Protein AF-A0A520AC32-F1 (afdb_monomer_lite)

Sequence (102 aa):
MANRLFSLVPLAGLLTVSMAAVPARAADSTWACEVLLCASNPGGWMQFAECVPP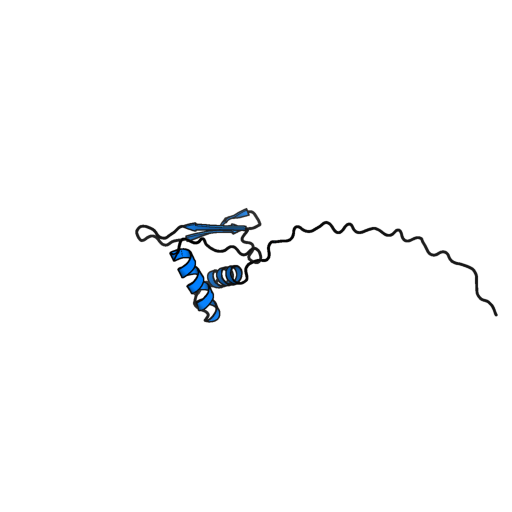IRKLITHLGLGGGFPTCSAGGVRKADYTKPKSGRPGYVVMTMQDGSRT

Foldseek 3Di:
DDDDDDDDPDPPPPPPPPPPPDPPDDPADPLLVLQVVLCPDPVHSPPDVSSPVSVVVVVVCVVVVHFRGDGVVVQFPDKDWDPDDDNRHIDIWTQGVVRDID

Radius of gyration: 25.9 Å; chains: 1; bounding box: 79×38×59 Å

Secondary structure (DSSP, 8-state):
------------------------PPPPPHHHHHHHHHHT-TT-TTSSGGGHHHHHHHHHHHHTTPPPPP-GGGTEEEEEEE--BTTBPPEEEEEETTS-B-

pLDDT: mean 85.09, std 15.65, range [42.94, 98.5]

Structure (mmCIF, N/CA/C/O backbone):
data_AF-A0A520AC32-F1
#
_entry.id   AF-A0A520AC32-F1
#
loop_
_atom_site.group_PDB
_atom_site.id
_atom_site.type_symbol
_atom_site.label_atom_id
_atom_site.label_alt_id
_atom_site.label_comp_id
_atom_site.label_asym_id
_atom_site.label_entity_id
_atom_site.label_seq_id
_atom_site.pdbx_PDB_ins_code
_atom_site.Cartn_x
_atom_site.Cartn_y
_atom_site.Cartn_z
_atom_site.occupancy
_atom_site.B_iso_or_equiv
_atom_site.auth_seq_id
_atom_site.auth_comp_id
_atom_site.auth_asym_id
_atom_site.auth_atom_id
_atom_site.pdbx_PDB_model_num
ATOM 1 N N . MET A 1 1 ? 58.656 22.315 -45.237 1.00 42.94 1 MET A N 1
ATOM 2 C CA . MET A 1 1 ? 59.321 21.422 -44.266 1.00 42.94 1 MET A CA 1
ATOM 3 C C . MET A 1 1 ? 59.238 22.069 -42.890 1.00 42.94 1 MET A C 1
ATOM 5 O O . MET A 1 1 ? 59.452 23.266 -42.808 1.00 42.94 1 MET A O 1
ATOM 9 N N . ALA A 1 2 ? 58.882 21.268 -41.878 1.00 51.91 2 ALA A N 1
ATOM 10 C CA . ALA A 1 2 ? 58.886 21.529 -40.430 1.00 51.91 2 ALA A CA 1
ATOM 11 C C . ALA A 1 2 ? 58.021 22.690 -39.879 1.00 51.91 2 ALA A C 1
ATOM 13 O O . ALA A 1 2 ? 58.469 23.820 -39.744 1.00 51.91 2 ALA A O 1
ATOM 14 N N . ASN A 1 3 ? 56.798 22.351 -39.451 1.00 43.91 3 ASN A N 1
ATOM 15 C CA . ASN A 1 3 ? 55.983 23.143 -38.527 1.00 43.91 3 ASN A CA 1
ATOM 16 C C . ASN A 1 3 ? 56.074 22.521 -37.123 1.00 43.91 3 ASN A C 1
ATOM 18 O O . ASN A 1 3 ? 55.488 21.461 -36.899 1.00 43.91 3 ASN A O 1
ATOM 22 N N . ARG A 1 4 ? 56.821 23.140 -36.199 1.00 68.69 4 ARG A N 1
ATOM 23 C CA . ARG A 1 4 ? 56.766 22.872 -34.750 1.00 68.69 4 ARG A CA 1
ATOM 24 C C . ARG A 1 4 ? 57.240 24.103 -33.983 1.00 68.69 4 ARG A C 1
ATOM 26 O O . ARG A 1 4 ? 58.427 24.380 -34.013 1.00 68.69 4 ARG A O 1
ATOM 33 N N . LEU A 1 5 ? 56.335 24.761 -33.265 1.00 60.16 5 LEU A N 1
ATOM 34 C CA . LEU A 1 5 ? 56.591 25.553 -32.050 1.00 60.16 5 LEU A CA 1
ATOM 35 C C . LEU A 1 5 ? 55.248 25.595 -31.296 1.00 60.16 5 LEU A C 1
ATOM 37 O O . LEU A 1 5 ? 54.335 26.319 -31.666 1.00 60.16 5 LEU A O 1
ATOM 41 N N . PHE A 1 6 ? 54.958 24.523 -30.561 1.00 58.53 6 PHE A N 1
ATOM 42 C CA . PHE A 1 6 ? 55.036 24.471 -29.096 1.00 58.53 6 PHE A CA 1
ATOM 43 C C . PHE A 1 6 ? 53.899 25.227 -28.391 1.00 58.53 6 PHE A C 1
ATOM 45 O O . PHE A 1 6 ? 53.993 26.397 -28.048 1.00 58.53 6 PHE A O 1
ATOM 52 N N . SER A 1 7 ? 52.821 24.467 -28.191 1.00 59.47 7 SER A N 1
ATOM 53 C CA . SER A 1 7 ? 52.136 24.248 -26.915 1.00 59.47 7 SER A CA 1
ATOM 54 C C . SER A 1 7 ? 52.039 25.414 -25.929 1.00 59.47 7 SER A C 1
ATOM 56 O O . SER A 1 7 ? 52.930 25.628 -25.115 1.00 59.47 7 SER A O 1
ATOM 58 N N . LEU A 1 8 ? 50.843 25.994 -25.859 1.00 54.97 8 LEU A N 1
ATOM 59 C CA . LEU A 1 8 ? 50.254 26.439 -24.597 1.00 54.97 8 LEU A CA 1
ATOM 60 C C . LEU A 1 8 ? 48.891 25.758 -24.466 1.00 54.97 8 LEU A C 1
ATOM 62 O O . LEU A 1 8 ? 47.858 26.313 -24.825 1.00 54.97 8 LEU A O 1
ATOM 66 N N . VAL A 1 9 ? 48.900 24.501 -24.018 1.00 61.25 9 VAL A N 1
ATOM 67 C CA . VAL A 1 9 ? 47.673 23.848 -23.551 1.00 61.25 9 VAL A CA 1
ATOM 68 C C . VAL A 1 9 ? 47.361 24.481 -22.195 1.00 61.25 9 VAL A C 1
ATOM 70 O O . VAL A 1 9 ? 48.199 24.372 -21.296 1.00 61.25 9 VAL A O 1
ATOM 73 N N . PRO A 1 10 ? 46.225 25.178 -22.020 1.00 57.31 10 PRO A N 1
ATOM 74 C CA . PRO A 1 10 ? 45.863 25.685 -20.710 1.00 57.31 10 PRO A CA 1
ATOM 75 C C . PRO A 1 10 ? 45.656 24.478 -19.794 1.00 57.31 10 PRO A C 1
ATOM 77 O O . PRO A 1 10 ? 44.951 23.534 -20.154 1.00 57.31 10 PRO A O 1
ATOM 80 N N . LEU A 1 11 ? 46.298 24.495 -18.624 1.00 59.59 11 LEU A N 1
ATOM 81 C CA . LEU A 1 11 ? 46.048 23.532 -17.558 1.00 59.59 11 LEU A CA 1
ATOM 82 C C . LEU A 1 11 ? 44.605 23.758 -17.079 1.00 59.59 11 LEU A C 1
ATOM 84 O O . LEU A 1 11 ? 44.345 24.540 -16.167 1.00 59.59 11 LEU A O 1
ATOM 88 N N . ALA A 1 12 ? 43.642 23.142 -17.761 1.00 62.28 12 ALA A N 1
ATOM 89 C CA . ALA A 1 12 ? 42.266 23.098 -17.308 1.00 62.28 12 ALA A CA 1
ATOM 90 C C . ALA A 1 12 ? 42.264 22.253 -16.031 1.00 62.28 12 ALA A C 1
ATOM 92 O O . ALA A 1 12 ? 42.409 21.031 -16.082 1.00 62.28 12 ALA A O 1
ATOM 93 N N . GLY A 1 13 ? 42.201 22.927 -14.881 1.00 62.22 13 GLY A N 1
ATOM 94 C CA . GLY A 1 13 ? 42.111 22.279 -13.582 1.00 62.22 13 GLY A CA 1
ATOM 95 C C . GLY A 1 13 ? 40.959 21.283 -13.595 1.00 62.22 13 GLY A C 1
ATOM 96 O O . GLY A 1 13 ? 39.820 21.654 -13.881 1.00 62.22 13 GLY A O 1
ATOM 97 N N . LEU A 1 14 ? 41.260 20.013 -13.320 1.00 65.00 14 LEU A N 1
ATOM 98 C CA . LEU A 1 14 ? 40.230 19.010 -13.100 1.00 65.00 14 LEU A CA 1
ATOM 99 C C . LEU A 1 14 ? 39.461 19.408 -11.839 1.00 65.00 14 LEU A C 1
ATOM 101 O O . LEU A 1 14 ? 39.901 19.154 -10.720 1.00 65.00 14 LEU A O 1
ATOM 105 N N . LEU A 1 15 ? 38.306 20.042 -12.028 1.00 65.25 15 LEU A N 1
ATOM 106 C CA . LEU A 1 15 ? 37.283 20.132 -11.000 1.00 65.25 15 LEU A CA 1
ATOM 107 C C . LEU A 1 15 ? 36.796 18.704 -10.750 1.00 65.25 15 LEU A C 1
ATOM 109 O O . LEU A 1 15 ? 36.004 18.156 -11.516 1.00 65.25 15 LEU A O 1
ATOM 113 N N . THR A 1 16 ? 37.312 18.074 -9.699 1.00 64.00 16 THR A N 1
ATOM 114 C CA . THR A 1 16 ? 36.779 16.811 -9.197 1.00 64.00 16 THR A CA 1
ATOM 115 C C . THR A 1 16 ? 35.360 17.078 -8.707 1.00 64.00 16 THR A C 1
ATOM 117 O O . THR A 1 16 ? 35.163 17.636 -7.628 1.00 64.00 16 THR A O 1
ATOM 120 N N . VAL A 1 17 ? 34.360 16.722 -9.513 1.00 67.25 17 VAL A N 1
ATOM 121 C CA . VAL A 1 17 ? 32.971 16.657 -9.059 1.00 67.25 17 VAL A CA 1
ATOM 122 C C . VAL A 1 17 ? 32.914 15.582 -7.983 1.00 67.25 17 VAL A C 1
ATOM 124 O O . VAL A 1 17 ? 32.984 14.388 -8.270 1.00 67.25 17 VAL A O 1
ATOM 127 N N . SER A 1 18 ? 32.825 16.007 -6.727 1.00 67.12 18 SER A N 1
ATOM 128 C CA . SER A 1 18 ? 32.471 15.127 -5.624 1.00 67.12 18 SER A CA 1
ATOM 129 C C . SER A 1 18 ? 31.082 14.562 -5.916 1.00 67.12 18 SER A C 1
ATOM 131 O O . SER A 1 18 ? 30.087 15.279 -5.814 1.00 67.12 18 SER A O 1
ATOM 133 N N . MET A 1 19 ? 31.003 13.286 -6.304 1.00 63.69 19 MET A N 1
ATOM 134 C CA . MET A 1 19 ? 29.748 12.533 -6.310 1.00 63.69 19 MET A CA 1
ATOM 135 C C . MET A 1 19 ? 29.288 12.416 -4.858 1.00 63.69 19 MET A C 1
ATOM 137 O O . MET A 1 19 ? 29.648 11.482 -4.145 1.00 63.69 19 MET A O 1
ATOM 141 N N . ALA A 1 20 ? 28.531 13.411 -4.395 1.00 64.19 20 ALA A N 1
ATOM 142 C CA . ALA A 1 20 ? 27.772 13.289 -3.167 1.00 64.19 20 ALA A CA 1
ATOM 143 C C . ALA A 1 20 ? 26.889 12.049 -3.322 1.00 64.19 20 ALA A C 1
ATOM 145 O O . ALA A 1 20 ? 26.078 11.971 -4.248 1.00 64.19 20 ALA A O 1
ATOM 146 N N . ALA A 1 21 ? 27.098 11.054 -2.461 1.00 59.31 21 ALA A N 1
ATOM 147 C CA . ALA A 1 21 ? 26.270 9.865 -2.429 1.00 59.31 21 ALA A CA 1
ATOM 148 C C . ALA A 1 21 ? 24.831 10.307 -2.147 1.00 59.31 21 ALA A C 1
ATOM 150 O O . ALA A 1 21 ? 24.491 10.690 -1.027 1.00 59.31 21 ALA A O 1
ATOM 151 N N . VAL A 1 22 ? 23.994 10.305 -3.185 1.00 60.31 22 VAL A N 1
ATOM 152 C CA . VAL A 1 22 ? 22.555 10.475 -3.017 1.00 60.31 22 VAL A CA 1
ATOM 153 C C . VAL A 1 22 ? 22.111 9.302 -2.144 1.00 60.31 22 VAL A C 1
ATOM 155 O O . VAL A 1 22 ? 22.446 8.164 -2.486 1.00 60.31 22 VAL A O 1
ATOM 158 N N . PRO A 1 23 ? 21.425 9.526 -1.009 1.00 57.62 23 PRO A N 1
ATOM 159 C CA . PRO A 1 23 ? 20.963 8.422 -0.183 1.00 57.62 23 PRO A CA 1
ATOM 160 C C . PRO A 1 23 ? 20.140 7.485 -1.064 1.00 57.62 23 PRO A C 1
ATOM 162 O O . PRO A 1 23 ? 19.166 7.916 -1.688 1.00 57.62 23 PRO A O 1
ATOM 165 N N . ALA A 1 24 ? 20.566 6.223 -1.148 1.00 55.31 24 ALA A N 1
ATOM 166 C CA . ALA A 1 24 ? 19.858 5.211 -1.911 1.00 55.31 24 ALA A CA 1
ATOM 167 C C . ALA A 1 24 ? 18.436 5.120 -1.351 1.00 55.31 24 ALA A C 1
ATOM 169 O O . ALA A 1 24 ? 18.226 4.718 -0.205 1.00 55.31 24 ALA A O 1
ATOM 170 N N . ARG A 1 25 ? 17.452 5.559 -2.142 1.00 60.56 25 ARG A N 1
ATOM 171 C CA . ARG A 1 25 ? 16.044 5.325 -1.824 1.00 60.56 25 ARG A CA 1
ATOM 172 C C . ARG A 1 25 ? 15.871 3.809 -1.811 1.00 60.56 25 ARG A C 1
ATOM 174 O O . ARG A 1 25 ? 16.290 3.149 -2.761 1.00 60.56 25 ARG A O 1
ATOM 181 N N . ALA A 1 26 ? 15.330 3.260 -0.722 1.00 62.97 26 ALA A N 1
ATOM 182 C CA . ALA A 1 26 ? 14.987 1.844 -0.683 1.00 62.97 26 ALA A CA 1
ATOM 183 C C . ALA A 1 26 ? 14.132 1.540 -1.917 1.00 62.97 26 ALA A C 1
ATOM 185 O O . ALA A 1 26 ? 13.213 2.302 -2.217 1.00 62.97 26 ALA A O 1
ATOM 186 N N . ALA A 1 27 ? 14.486 0.492 -2.663 1.00 67.50 27 ALA A N 1
ATOM 187 C CA . ALA A 1 27 ? 13.731 0.121 -3.848 1.00 67.50 27 ALA A CA 1
ATOM 188 C C . ALA A 1 27 ? 12.271 -0.101 -3.439 1.00 67.50 27 ALA A C 1
ATOM 190 O O . ALA A 1 27 ? 11.988 -0.910 -2.551 1.00 67.50 27 ALA A O 1
ATOM 191 N N . ASP A 1 28 ? 11.358 0.650 -4.051 1.00 75.12 28 ASP A N 1
ATOM 192 C CA . ASP A 1 28 ? 9.940 0.479 -3.784 1.00 75.12 28 ASP A CA 1
ATOM 193 C C . ASP A 1 28 ? 9.513 -0.928 -4.194 1.00 75.12 28 ASP A C 1
ATOM 195 O O . ASP A 1 28 ? 9.886 -1.428 -5.259 1.00 75.12 28 ASP A O 1
ATOM 199 N N . SER A 1 29 ? 8.699 -1.578 -3.361 1.00 83.25 29 SER A N 1
ATOM 200 C CA . SER A 1 29 ? 8.094 -2.835 -3.787 1.00 83.25 29 SER A CA 1
ATOM 201 C C . SER A 1 29 ? 7.122 -2.544 -4.932 1.00 83.25 29 SER A C 1
ATOM 203 O O . SER A 1 29 ? 6.233 -1.700 -4.787 1.00 83.25 29 SER A O 1
ATOM 205 N N . THR A 1 30 ? 7.266 -3.257 -6.050 1.00 90.81 30 THR A N 1
ATOM 206 C CA . THR A 1 30 ? 6.391 -3.113 -7.227 1.00 90.81 30 THR A CA 1
ATOM 207 C C . THR A 1 30 ? 4.917 -3.228 -6.839 1.00 90.81 30 THR A C 1
ATOM 209 O O . THR A 1 30 ? 4.112 -2.368 -7.181 1.00 90.81 30 THR A O 1
ATOM 212 N N . TRP A 1 31 ? 4.597 -4.207 -5.989 1.00 95.69 31 TRP A N 1
ATOM 213 C CA . TRP A 1 31 ? 3.251 -4.421 -5.462 1.00 95.69 31 TRP A CA 1
ATOM 214 C C . TRP A 1 31 ? 2.689 -3.227 -4.668 1.00 95.69 31 TRP A C 1
ATOM 216 O O . TRP A 1 31 ? 1.512 -2.906 -4.814 1.00 95.69 31 TRP A O 1
ATOM 226 N N . ALA A 1 32 ? 3.489 -2.547 -3.836 1.00 95.00 32 ALA A N 1
ATOM 227 C CA . ALA A 1 32 ? 3.004 -1.377 -3.092 1.00 95.00 32 ALA A CA 1
ATOM 228 C C . ALA A 1 32 ? 2.604 -0.234 -4.027 1.00 95.00 32 ALA A C 1
ATOM 230 O O . ALA A 1 32 ? 1.598 0.436 -3.796 1.00 95.00 32 ALA A O 1
ATOM 231 N N . CYS A 1 33 ? 3.387 -0.016 -5.083 1.00 95.44 33 CYS A N 1
ATOM 232 C CA . CYS A 1 33 ? 3.104 1.025 -6.061 1.00 95.44 33 CYS A CA 1
ATOM 233 C C . CYS A 1 33 ? 1.901 0.676 -6.940 1.00 95.44 33 CYS A C 1
ATOM 235 O O . CYS A 1 33 ? 1.083 1.552 -7.208 1.00 95.44 33 CYS A O 1
ATOM 237 N N . GLU A 1 34 ? 1.731 -0.595 -7.310 1.00 96.81 34 GLU A N 1
ATOM 238 C CA . GLU A 1 34 ? 0.511 -1.077 -7.971 1.00 96.81 34 GLU A CA 1
ATOM 239 C C . GLU A 1 34 ? -0.727 -0.838 -7.100 1.00 96.81 34 GLU A C 1
ATOM 241 O O . GLU A 1 34 ? -1.719 -0.287 -7.571 1.00 96.81 34 GLU A O 1
ATOM 246 N N . VAL A 1 35 ? -0.661 -1.190 -5.812 1.00 97.25 35 VAL A N 1
ATOM 247 C CA . VAL A 1 35 ? -1.753 -0.949 -4.859 1.00 97.25 35 VAL A CA 1
ATOM 248 C C . VAL A 1 35 ? -2.096 0.536 -4.771 1.00 97.25 35 VAL A C 1
ATOM 250 O O . VAL A 1 35 ? -3.271 0.887 -4.857 1.00 97.25 35 VAL A O 1
ATOM 253 N N . LEU A 1 36 ? -1.095 1.404 -4.611 1.00 95.19 36 LEU A N 1
ATOM 254 C CA . LEU A 1 36 ? -1.307 2.847 -4.494 1.00 95.19 36 LEU A CA 1
ATOM 255 C C . LEU A 1 36 ? -1.925 3.440 -5.769 1.00 95.19 36 LEU A C 1
ATOM 257 O O . LEU A 1 36 ? -2.857 4.244 -5.689 1.00 95.19 36 LEU A O 1
ATOM 261 N N . LEU A 1 37 ? -1.446 3.013 -6.938 1.00 94.56 37 LEU A N 1
ATOM 262 C CA . LEU A 1 37 ? -1.976 3.453 -8.225 1.00 94.56 37 LEU A CA 1
ATOM 263 C C . LEU A 1 37 ? -3.434 3.016 -8.398 1.00 94.56 37 LEU A C 1
ATOM 265 O O . LEU A 1 37 ? -4.297 3.839 -8.695 1.00 94.56 37 LEU A O 1
ATOM 269 N N . CYS A 1 38 ? -3.728 1.742 -8.143 1.00 97.12 38 CYS A N 1
ATOM 270 C CA . CYS A 1 38 ? -5.081 1.203 -8.236 1.00 97.12 38 CYS A CA 1
ATOM 271 C C . CYS A 1 38 ? -6.040 1.857 -7.233 1.00 97.12 38 CYS A C 1
ATOM 273 O O . CYS A 1 38 ? -7.182 2.156 -7.579 1.00 97.12 38 CYS A O 1
ATOM 275 N N . ALA A 1 39 ? -5.578 2.144 -6.012 1.00 94.31 39 ALA A N 1
ATOM 276 C CA . ALA A 1 39 ? -6.370 2.830 -4.993 1.00 94.31 39 ALA A CA 1
ATOM 277 C C . ALA A 1 39 ? -6.736 4.275 -5.373 1.00 94.31 39 ALA A C 1
ATOM 279 O O . ALA A 1 39 ? -7.758 4.797 -4.928 1.00 94.31 39 ALA A O 1
ATOM 280 N N . SER A 1 40 ? -5.927 4.908 -6.223 1.00 92.00 40 SER A N 1
ATOM 281 C CA . SER A 1 40 ? -6.163 6.267 -6.719 1.00 92.00 40 SER A CA 1
ATOM 282 C C . SER A 1 40 ? -7.253 6.340 -7.794 1.00 92.00 40 SER A C 1
ATOM 284 O O . SER A 1 40 ? -7.646 7.436 -8.187 1.00 92.00 40 SER A O 1
ATOM 286 N N . ASN A 1 41 ? -7.756 5.201 -8.285 1.00 94.00 41 ASN A N 1
ATOM 287 C CA . ASN A 1 41 ? -8.802 5.193 -9.299 1.00 94.00 41 ASN A CA 1
ATOM 288 C C . ASN A 1 41 ? -10.175 5.586 -8.704 1.00 94.00 41 ASN A C 1
ATOM 290 O O . ASN A 1 41 ? -10.729 4.819 -7.907 1.00 94.00 41 ASN A O 1
ATOM 294 N N . PRO A 1 42 ? -10.786 6.710 -9.130 1.00 94.19 42 PRO A N 1
ATOM 295 C CA . PRO A 1 42 ? -12.059 7.177 -8.579 1.00 94.19 42 PRO A CA 1
ATOM 296 C C . PRO A 1 42 ? -13.247 6.253 -8.883 1.00 94.19 42 PRO A C 1
ATOM 298 O O . PRO A 1 42 ? -14.215 6.253 -8.128 1.00 94.19 42 PRO A O 1
ATOM 301 N N . GLY A 1 43 ? -13.189 5.438 -9.944 1.00 96.06 43 GLY A N 1
ATOM 302 C CA . GLY A 1 43 ? -14.238 4.452 -10.240 1.00 96.06 43 GLY A CA 1
ATOM 303 C C . GLY A 1 43 ? -14.111 3.141 -9.451 1.00 96.06 43 GLY A C 1
ATOM 304 O O . GLY A 1 43 ? -14.883 2.207 -9.664 1.00 96.06 43 GLY A O 1
ATOM 305 N N . GLY A 1 44 ? -13.161 3.074 -8.513 1.00 95.38 44 GLY A N 1
ATOM 306 C CA . GLY A 1 44 ? -12.984 1.967 -7.583 1.00 95.38 44 GLY A CA 1
ATOM 307 C C . GLY A 1 44 ? -11.681 1.207 -7.801 1.00 95.38 44 GLY A C 1
ATOM 308 O O . GLY A 1 44 ? -11.170 1.068 -8.913 1.00 95.38 44 GLY A O 1
ATOM 309 N N . TRP A 1 45 ? -11.157 0.653 -6.710 1.00 96.19 45 TRP A N 1
ATOM 310 C CA . TRP A 1 45 ? -9.803 0.096 -6.673 1.00 96.19 45 TRP A CA 1
ATOM 311 C C . TRP A 1 45 ? -9.621 -1.144 -7.552 1.00 96.19 45 TRP A C 1
ATOM 313 O O . TRP A 1 45 ? -8.499 -1.508 -7.856 1.00 96.19 45 TRP A O 1
ATOM 323 N N . MET A 1 46 ? -10.710 -1.798 -7.966 1.00 98.06 46 MET A N 1
ATOM 324 C CA . MET A 1 46 ? -10.704 -3.015 -8.789 1.00 98.06 46 MET A CA 1
ATOM 325 C C . MET A 1 46 ? -11.443 -2.842 -10.124 1.00 98.06 46 MET A C 1
ATOM 327 O O . MET A 1 46 ? -11.817 -3.835 -10.739 1.00 98.06 46 MET A O 1
ATOM 331 N N . GLN A 1 47 ? -11.692 -1.606 -10.571 1.00 98.12 47 GLN A N 1
ATOM 332 C CA . GLN A 1 47 ? -12.393 -1.365 -11.840 1.00 98.12 47 GLN A CA 1
ATOM 333 C C . GLN A 1 47 ? -11.634 -1.949 -13.041 1.00 98.12 47 GLN A C 1
ATOM 335 O O . GLN A 1 47 ? -12.251 -2.502 -13.948 1.00 98.12 47 GLN A O 1
ATOM 340 N N . PHE A 1 48 ? -10.305 -1.822 -13.044 1.00 97.75 48 PHE A N 1
ATOM 341 C CA . PHE A 1 48 ? -9.439 -2.378 -14.082 1.00 97.75 48 PHE A CA 1
ATOM 342 C C . PHE A 1 48 ? -8.990 -3.790 -13.708 1.00 97.75 48 PHE A C 1
ATOM 344 O O . PHE A 1 48 ? -8.700 -4.069 -12.539 1.00 97.75 48 PHE A O 1
ATOM 351 N N . ALA A 1 49 ? -8.914 -4.680 -14.699 1.00 98.06 49 ALA A N 1
ATOM 352 C CA . ALA A 1 49 ? -8.583 -6.088 -14.486 1.00 98.06 49 ALA A CA 1
ATOM 353 C C . ALA A 1 49 ? -7.188 -6.260 -13.864 1.00 98.06 49 ALA A C 1
ATOM 355 O O . ALA A 1 49 ? -6.998 -7.098 -12.981 1.00 98.06 49 ALA A O 1
ATOM 356 N N . GLU A 1 50 ? -6.245 -5.402 -14.248 1.00 96.88 50 GLU A N 1
ATOM 357 C CA . GLU A 1 50 ? -4.872 -5.339 -13.742 1.00 96.88 50 GLU A CA 1
ATOM 358 C C . GLU A 1 50 ? -4.829 -4.994 -12.249 1.00 96.88 50 GLU A C 1
ATOM 360 O O . GLU A 1 50 ? -3.917 -5.409 -11.537 1.00 96.88 50 GLU A O 1
ATOM 365 N N . CYS A 1 51 ? -5.848 -4.293 -11.745 1.00 98.31 51 CYS A N 1
ATOM 366 C CA . CYS A 1 51 ? -5.953 -3.923 -10.341 1.00 98.31 51 CYS A CA 1
ATOM 367 C C . CYS A 1 51 ? -6.593 -5.004 -9.461 1.00 98.31 51 CYS A C 1
ATOM 369 O O . CYS A 1 51 ? -6.460 -4.962 -8.235 1.00 98.31 51 CYS A O 1
ATOM 371 N N . VAL A 1 52 ? -7.249 -6.013 -10.041 1.00 98.31 52 VAL A N 1
ATOM 372 C CA . VAL A 1 52 ? -7.902 -7.074 -9.260 1.00 98.31 52 VAL A CA 1
ATOM 373 C C . VAL A 1 52 ? -6.884 -7.908 -8.460 1.00 98.31 52 VAL A C 1
ATOM 375 O O . VAL A 1 52 ? -7.073 -8.047 -7.245 1.00 98.31 52 VAL A O 1
ATOM 378 N N . PRO A 1 53 ? -5.795 -8.450 -9.049 1.00 98.44 53 PRO A N 1
ATOM 379 C CA . PRO A 1 53 ? -4.805 -9.217 -8.290 1.00 98.44 53 PRO A CA 1
ATOM 380 C C . PRO A 1 53 ? -4.106 -8.439 -7.155 1.00 98.44 53 PRO A C 1
ATOM 382 O O . PRO A 1 53 ? -4.116 -8.941 -6.022 1.00 98.44 53 PRO A O 1
ATOM 385 N N . PRO A 1 54 ? -3.530 -7.234 -7.374 1.00 98.0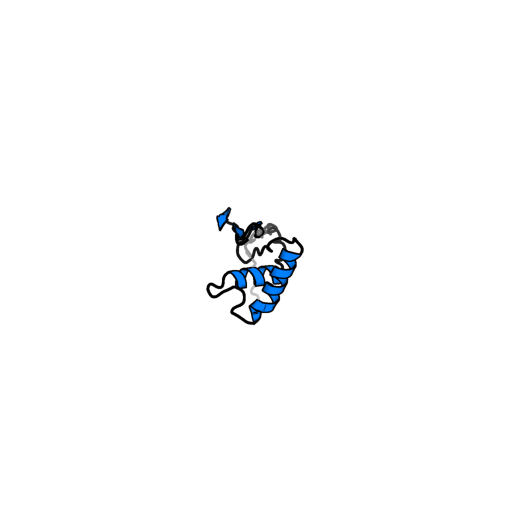0 54 PRO A N 1
ATOM 386 C CA . PRO A 1 54 ? -2.804 -6.525 -6.319 1.00 98.00 54 PRO A CA 1
ATOM 387 C C . PRO A 1 54 ? -3.722 -6.081 -5.175 1.00 98.00 54 PRO A C 1
ATOM 389 O O . PRO A 1 54 ? -3.315 -6.166 -4.011 1.00 98.00 54 PRO A O 1
ATOM 392 N N . ILE A 1 55 ? -4.973 -5.695 -5.462 1.00 98.19 55 ILE A N 1
ATOM 393 C CA . ILE A 1 55 ? -5.938 -5.293 -4.429 1.00 98.19 55 ILE A CA 1
ATOM 394 C C . ILE A 1 55 ? -6.491 -6.495 -3.654 1.00 98.19 55 ILE A C 1
ATOM 396 O O . ILE 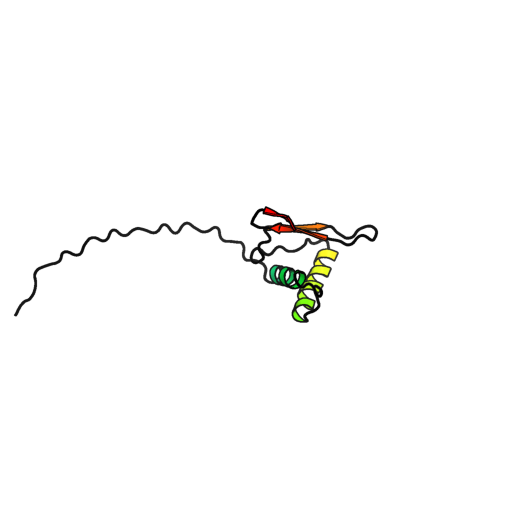A 1 55 ? -6.629 -6.415 -2.434 1.00 98.19 55 ILE A O 1
ATOM 400 N N . ARG A 1 56 ? -6.728 -7.654 -4.283 1.00 98.50 56 ARG A N 1
ATOM 401 C CA . ARG A 1 56 ? -7.077 -8.881 -3.532 1.00 98.50 56 ARG A CA 1
ATOM 402 C C . ARG A 1 56 ? -5.962 -9.306 -2.580 1.00 98.50 56 ARG A C 1
ATOM 404 O O . ARG A 1 56 ? -6.232 -9.694 -1.437 1.00 98.50 56 ARG A O 1
ATOM 411 N N . LYS A 1 57 ? -4.708 -9.186 -3.023 1.00 98.44 57 LYS A N 1
ATOM 412 C CA . LYS A 1 57 ? -3.539 -9.406 -2.166 1.00 98.44 57 LYS A CA 1
ATOM 413 C C . LYS A 1 57 ? -3.501 -8.407 -1.007 1.00 98.44 57 LYS A C 1
ATOM 415 O O . LYS A 1 57 ? -3.264 -8.829 0.122 1.00 98.44 57 LYS A O 1
ATOM 420 N N . LEU A 1 58 ? -3.800 -7.126 -1.249 1.00 97.81 58 LEU A N 1
ATOM 421 C CA . LEU A 1 58 ? -3.943 -6.125 -0.186 1.00 97.81 58 LEU A CA 1
ATOM 422 C C . LEU A 1 58 ? -5.011 -6.526 0.833 1.00 97.81 58 LEU A C 1
ATOM 424 O O . LEU A 1 58 ? -4.717 -6.564 2.021 1.00 97.81 58 LEU A O 1
ATOM 428 N N . ILE A 1 59 ? -6.226 -6.854 0.393 1.00 96.25 59 ILE A N 1
ATOM 429 C CA . ILE A 1 59 ? -7.330 -7.222 1.294 1.00 96.25 59 ILE A CA 1
ATOM 430 C C . ILE A 1 59 ? -6.927 -8.404 2.182 1.00 96.25 59 ILE A C 1
ATOM 432 O O . ILE A 1 59 ? -7.133 -8.366 3.394 1.00 96.25 59 ILE A O 1
ATOM 436 N N . THR A 1 60 ? -6.285 -9.417 1.597 1.00 98.06 60 THR A N 1
ATOM 437 C CA . THR A 1 60 ? -5.760 -10.571 2.341 1.00 98.06 60 THR A CA 1
ATOM 438 C C . THR A 1 60 ? -4.700 -10.141 3.357 1.00 98.06 60 THR A C 1
ATOM 440 O O . THR A 1 60 ? -4.786 -10.503 4.527 1.00 98.06 60 THR A O 1
ATOM 443 N N . HIS A 1 61 ? -3.729 -9.322 2.941 1.00 97.31 61 HIS A N 1
ATOM 444 C CA . HIS A 1 61 ? -2.673 -8.806 3.812 1.00 97.31 61 HIS A CA 1
ATOM 445 C C . HIS A 1 61 ? -3.238 -8.029 5.012 1.00 97.31 61 HIS A C 1
ATOM 447 O O . HIS A 1 61 ? -2.851 -8.291 6.150 1.00 97.31 61 HIS A O 1
ATOM 453 N N . LEU A 1 62 ? -4.202 -7.133 4.779 1.00 96.00 62 LEU A N 1
ATOM 454 C CA . LEU A 1 62 ? -4.880 -6.374 5.834 1.00 96.00 62 LEU A CA 1
ATOM 455 C C . LEU A 1 62 ? -5.708 -7.285 6.755 1.00 96.00 62 LEU A C 1
ATOM 457 O O . LEU A 1 62 ? -5.720 -7.085 7.973 1.00 96.00 62 LEU A O 1
ATOM 461 N N . GLY A 1 63 ? -6.374 -8.299 6.192 1.00 94.25 63 GLY A N 1
ATOM 462 C CA . GLY A 1 63 ? -7.142 -9.302 6.937 1.00 94.25 63 GLY A CA 1
ATOM 463 C C . GLY A 1 63 ? -6.276 -10.138 7.881 1.00 94.25 63 GLY A C 1
ATOM 464 O O . GLY A 1 63 ? -6.691 -10.434 8.998 1.00 94.25 63 GLY A O 1
ATOM 465 N N . LEU A 1 64 ? -5.036 -10.422 7.481 1.00 96.31 64 LEU A N 1
ATOM 466 C CA . LEU A 1 64 ? -4.028 -11.091 8.312 1.00 96.31 64 LEU A CA 1
ATOM 467 C C . LEU A 1 64 ? -3.353 -10.153 9.329 1.00 96.31 64 LEU A C 1
ATOM 469 O O . LEU A 1 64 ? -2.463 -10.568 10.065 1.00 96.31 64 LEU A O 1
ATOM 473 N N . GLY A 1 65 ? -3.778 -8.890 9.400 1.00 94.38 65 GLY A N 1
ATOM 474 C CA . GLY A 1 65 ? -3.262 -7.907 10.348 1.00 94.38 65 GLY A CA 1
ATOM 475 C C . GLY A 1 65 ? -2.085 -7.077 9.845 1.00 94.38 65 GLY A C 1
ATOM 476 O O . GLY A 1 65 ? -1.528 -6.315 10.632 1.00 94.38 65 GLY A O 1
ATOM 477 N N . GLY A 1 66 ? -1.749 -7.179 8.560 1.00 94.88 66 GLY A N 1
ATOM 478 C CA . GLY A 1 66 ? -0.792 -6.305 7.898 1.00 94.88 66 GLY A CA 1
ATOM 479 C C . GLY A 1 66 ? -1.257 -4.846 7.801 1.00 94.88 66 GLY A C 1
ATOM 480 O O . GLY A 1 66 ? -2.424 -4.518 8.035 1.00 94.88 66 GLY A O 1
ATOM 481 N N . GLY A 1 67 ? -0.315 -3.964 7.469 1.00 93.94 67 GLY A N 1
ATOM 482 C CA . GLY A 1 67 ? -0.557 -2.536 7.260 1.00 93.94 67 GLY A CA 1
ATOM 483 C C . GLY A 1 67 ? -0.830 -2.196 5.795 1.00 93.94 67 GLY A C 1
ATOM 484 O O . GLY A 1 67 ? -0.694 -3.035 4.909 1.00 93.94 67 GLY A O 1
ATOM 485 N N . PHE A 1 68 ? -1.198 -0.945 5.519 1.00 95.12 68 PHE A N 1
ATOM 486 C CA . PHE A 1 68 ? -1.262 -0.482 4.134 1.00 95.12 68 PHE A CA 1
ATOM 487 C C . PHE A 1 68 ? 0.165 -0.287 3.588 1.00 95.12 68 PHE A C 1
ATOM 489 O O . PHE A 1 68 ? 0.989 0.322 4.277 1.00 95.12 68 PHE A O 1
ATOM 496 N N . PRO A 1 69 ? 0.490 -0.804 2.391 1.00 94.12 69 PRO A N 1
ATOM 497 C CA . PRO A 1 69 ? 1.841 -0.726 1.854 1.00 94.12 69 PRO A CA 1
ATOM 498 C C . PRO A 1 69 ? 2.199 0.705 1.430 1.00 94.12 69 PRO A C 1
ATOM 500 O O . PRO A 1 69 ? 1.353 1.467 0.969 1.00 94.12 69 PRO A O 1
ATOM 503 N N . THR A 1 70 ? 3.473 1.073 1.559 1.00 92.81 70 THR A N 1
ATOM 504 C CA . THR A 1 70 ? 3.985 2.397 1.174 1.00 92.81 70 THR A CA 1
ATOM 505 C C . THR A 1 70 ? 4.756 2.327 -0.140 1.00 92.81 70 THR A C 1
ATOM 507 O O . THR A 1 70 ? 5.548 1.408 -0.334 1.00 92.81 70 THR A O 1
ATOM 510 N N . CYS A 1 71 ? 4.565 3.322 -1.008 1.00 92.56 71 CYS A N 1
ATOM 511 C CA . CYS A 1 71 ? 5.300 3.484 -2.263 1.00 92.56 71 CYS A CA 1
ATOM 512 C C . CYS A 1 71 ? 5.850 4.913 -2.353 1.00 92.56 71 CYS A C 1
ATOM 514 O O . CYS A 1 71 ? 5.087 5.882 -2.436 1.00 92.56 71 CYS A O 1
ATOM 516 N N . SER A 1 72 ? 7.174 5.051 -2.349 1.00 90.12 72 SER A N 1
ATOM 517 C CA . SER A 1 72 ? 7.855 6.343 -2.393 1.00 90.12 72 SER A CA 1
ATOM 518 C C . SER A 1 72 ? 7.756 7.014 -3.766 1.00 90.12 72 SER A C 1
ATOM 520 O O . SER A 1 72 ? 7.665 8.241 -3.823 1.00 90.12 72 SER A O 1
ATOM 522 N N . ALA A 1 73 ? 7.669 6.244 -4.856 1.00 88.31 73 ALA A N 1
ATOM 523 C CA . ALA A 1 73 ? 7.418 6.755 -6.204 1.00 88.31 73 ALA A CA 1
ATOM 524 C C . ALA A 1 73 ? 6.070 7.491 -6.319 1.00 88.31 73 ALA A C 1
ATOM 526 O O . ALA A 1 73 ? 5.951 8.433 -7.096 1.00 88.31 73 ALA A O 1
ATOM 527 N N . GLY A 1 74 ? 5.079 7.121 -5.499 1.00 87.50 74 GLY A N 1
ATOM 528 C CA . GLY A 1 74 ? 3.809 7.845 -5.365 1.00 87.50 74 GLY A CA 1
ATOM 529 C C . GLY A 1 74 ? 3.835 8.970 -4.326 1.00 87.50 74 GLY A C 1
ATOM 530 O O . GLY A 1 74 ? 2.785 9.468 -3.936 1.00 87.50 74 GLY A O 1
ATOM 531 N N . GLY A 1 75 ? 5.012 9.346 -3.820 1.00 90.25 75 GLY A N 1
ATOM 532 C CA . GLY A 1 75 ? 5.168 10.420 -2.840 1.00 90.25 75 GLY A CA 1
ATOM 533 C C . GLY A 1 75 ? 4.763 10.053 -1.411 1.00 90.25 75 GLY A C 1
ATOM 534 O O . GLY A 1 75 ? 4.801 10.924 -0.546 1.00 90.25 75 GLY A O 1
ATOM 535 N N . VAL A 1 76 ?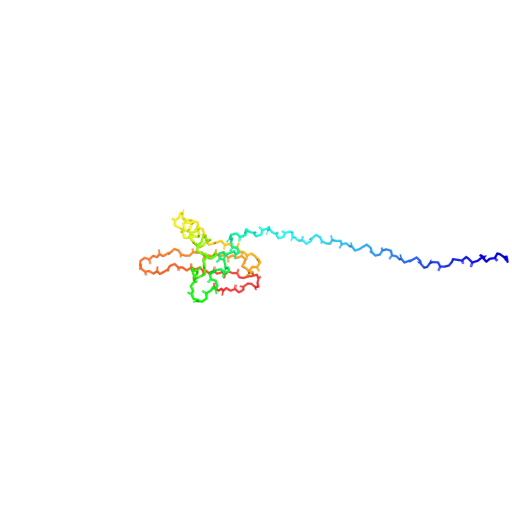 4.424 8.792 -1.122 1.00 91.94 76 VAL A N 1
ATOM 536 C CA . VAL A 1 76 ? 3.981 8.360 0.213 1.00 91.94 76 VAL A CA 1
ATOM 537 C C . VAL A 1 76 ? 5.188 8.013 1.081 1.00 91.94 76 VAL A C 1
ATOM 539 O O . VAL A 1 76 ? 5.926 7.070 0.800 1.00 91.94 76 VAL A O 1
ATOM 542 N N . ARG A 1 77 ? 5.379 8.761 2.171 1.00 91.94 77 ARG A N 1
ATOM 543 C CA . ARG A 1 77 ? 6.418 8.504 3.184 1.00 91.94 77 ARG A CA 1
ATOM 544 C C . ARG A 1 77 ? 5.950 7.518 4.253 1.00 91.94 77 ARG A C 1
ATOM 546 O O . ARG A 1 77 ? 6.755 6.755 4.776 1.00 91.94 77 ARG A O 1
ATOM 553 N N . LYS A 1 78 ? 4.665 7.556 4.609 1.00 93.12 78 LYS A N 1
ATOM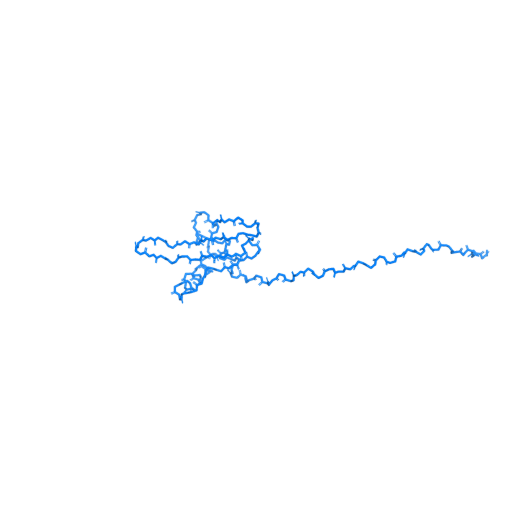 554 C CA . LYS A 1 78 ? 4.051 6.676 5.612 1.00 93.12 78 LYS A CA 1
ATOM 555 C C . LYS A 1 78 ? 2.574 6.468 5.294 1.00 93.12 78 LYS A C 1
ATOM 557 O O . LYS A 1 78 ? 1.925 7.403 4.839 1.00 93.12 78 LYS A O 1
ATOM 562 N N . ALA A 1 79 ? 2.047 5.284 5.590 1.00 93.75 79 ALA A N 1
ATOM 563 C CA . ALA A 1 79 ? 0.619 4.997 5.550 1.00 93.75 79 ALA A CA 1
ATOM 564 C C . ALA A 1 79 ? 0.167 4.408 6.895 1.00 93.75 79 ALA A C 1
ATOM 566 O O . ALA A 1 79 ? 0.704 3.402 7.354 1.00 93.75 79 ALA A O 1
ATOM 567 N N . ASP A 1 80 ? -0.813 5.048 7.528 1.00 94.81 80 ASP A N 1
ATOM 568 C CA . ASP A 1 80 ? -1.431 4.614 8.778 1.00 94.81 80 ASP A CA 1
ATOM 569 C C . ASP A 1 80 ? -2.805 3.996 8.460 1.00 94.81 80 ASP A C 1
ATOM 571 O O . ASP A 1 80 ? -3.739 4.706 8.087 1.00 94.81 80 ASP A O 1
ATOM 575 N N . TYR A 1 81 ? -2.938 2.672 8.586 1.00 94.75 81 TYR A N 1
ATOM 576 C CA . TYR A 1 81 ? -4.202 1.963 8.347 1.00 94.75 81 TYR A CA 1
ATOM 577 C C . TYR A 1 81 ? -5.011 1.790 9.634 1.00 94.75 81 TYR A C 1
ATOM 579 O O . TYR A 1 81 ? -4.529 1.221 10.614 1.00 94.75 81 TYR A O 1
ATOM 587 N N . THR A 1 82 ? -6.274 2.209 9.594 1.00 95.25 82 THR A N 1
ATOM 588 C CA . THR A 1 82 ? -7.260 1.963 10.648 1.00 95.25 82 THR A CA 1
ATOM 589 C C . THR A 1 82 ? -8.225 0.875 10.200 1.00 95.25 82 THR A C 1
ATOM 591 O O . THR A 1 82 ? -8.922 1.019 9.195 1.00 95.25 82 THR A O 1
ATOM 594 N N . LYS A 1 83 ? -8.287 -0.219 10.966 1.00 93.19 83 LYS A N 1
ATOM 595 C CA . LYS A 1 83 ? -9.187 -1.343 10.680 1.00 93.19 83 LYS A CA 1
ATOM 596 C C . LYS A 1 83 ? -10.663 -0.933 10.836 1.00 93.19 83 LYS A C 1
ATOM 598 O O . LYS A 1 83 ? -10.976 -0.173 11.756 1.00 93.19 83 LYS A O 1
ATOM 603 N N . PRO A 1 84 ? -11.575 -1.477 10.008 1.00 93.81 84 PRO A N 1
ATOM 604 C CA . PRO A 1 84 ? -13.014 -1.322 10.202 1.00 93.81 84 PRO A CA 1
ATOM 605 C C . PRO A 1 84 ? -13.442 -1.765 11.608 1.00 93.81 84 PRO A C 1
ATOM 607 O O . PRO A 1 84 ? -12.987 -2.799 12.103 1.00 93.81 84 PRO A O 1
ATOM 610 N N . LYS A 1 85 ? -14.333 -1.006 12.254 1.00 94.94 85 LYS A N 1
ATOM 611 C CA . LYS A 1 85 ? -14.846 -1.322 13.599 1.00 94.94 85 LYS A CA 1
ATOM 612 C C . LYS A 1 85 ? -16.287 -0.848 13.763 1.00 94.94 85 LYS A C 1
ATOM 614 O O . LYS A 1 85 ? -16.608 0.282 13.408 1.00 94.94 85 LYS A O 1
ATOM 619 N N . SER A 1 86 ? -17.142 -1.696 14.341 1.00 92.88 86 SER A N 1
ATOM 620 C CA . SER A 1 86 ? -18.531 -1.356 14.702 1.00 92.88 86 SER A CA 1
ATOM 621 C C . SER A 1 86 ? -19.337 -0.749 13.540 1.00 92.88 86 SER A C 1
ATOM 623 O O . SER A 1 86 ? -19.953 0.302 13.690 1.00 92.88 86 SER A O 1
ATOM 625 N N . GLY A 1 87 ? -19.275 -1.373 12.358 1.00 92.62 87 GLY A N 1
ATOM 626 C CA . GLY A 1 87 ? -19.968 -0.901 11.150 1.00 92.62 87 GLY A CA 1
ATOM 627 C C . GLY A 1 87 ? -19.328 0.310 10.459 1.00 92.62 87 GLY A C 1
ATOM 628 O O . GLY A 1 87 ? -19.800 0.719 9.403 1.00 92.62 87 GLY A O 1
ATOM 629 N N . ARG A 1 88 ? -18.244 0.877 11.007 1.00 93.81 88 ARG A N 1
ATOM 630 C CA . ARG A 1 88 ? -17.484 1.952 10.357 1.00 93.81 88 ARG A CA 1
ATOM 631 C C . ARG A 1 88 ? -16.472 1.369 9.371 1.00 93.81 88 ARG A C 1
ATOM 633 O O . ARG A 1 88 ? -15.794 0.398 9.732 1.00 93.81 88 ARG A O 1
ATOM 640 N N . PRO A 1 89 ? -16.328 1.956 8.170 1.00 90.38 89 PRO A N 1
ATOM 641 C CA . PRO A 1 89 ? -15.308 1.529 7.227 1.00 90.38 89 PRO A CA 1
ATOM 642 C C . PRO A 1 89 ? -13.910 1.771 7.801 1.00 90.38 89 PRO A C 1
ATOM 644 O O . PRO A 1 89 ? -13.689 2.680 8.604 1.00 90.38 89 PRO A O 1
ATOM 647 N N . GLY A 1 90 ? -12.964 0.936 7.381 1.00 91.44 90 GLY A N 1
ATOM 648 C CA . GLY A 1 90 ? -11.550 1.210 7.592 1.00 91.44 90 GLY A CA 1
ATOM 649 C C . GLY A 1 90 ? -11.101 2.356 6.694 1.00 91.44 90 GLY A C 1
ATOM 650 O O . GLY A 1 90 ? -11.712 2.620 5.659 1.00 91.44 90 GLY A O 1
ATOM 651 N N . TYR A 1 91 ? -10.029 3.027 7.083 1.00 92.50 91 TYR A N 1
ATOM 652 C CA . TYR A 1 91 ? -9.448 4.115 6.303 1.00 92.50 91 TYR A CA 1
ATOM 653 C C . TYR A 1 91 ? -7.930 4.096 6.422 1.00 92.50 91 TYR A C 1
ATOM 655 O O . TYR A 1 91 ? 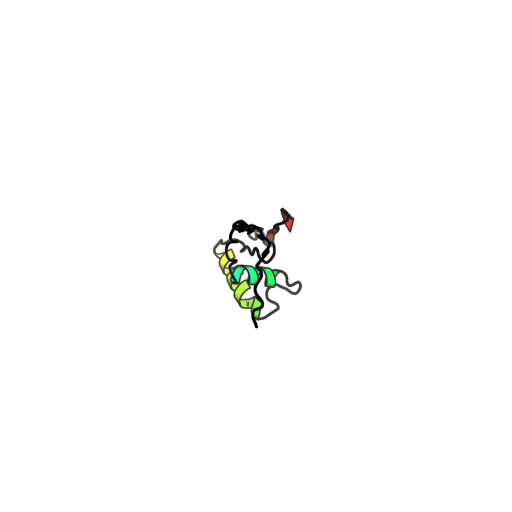-7.365 3.501 7.343 1.00 92.50 91 TYR A O 1
ATOM 663 N N . VAL A 1 92 ? -7.270 4.738 5.468 1.00 93.62 92 VAL A N 1
ATOM 664 C CA . VAL A 1 92 ? -5.817 4.886 5.424 1.00 93.62 92 VAL A CA 1
ATOM 665 C C . VAL A 1 92 ? -5.528 6.373 5.439 1.00 93.62 92 VAL A C 1
ATOM 667 O O . VAL A 1 92 ? -6.134 7.102 4.665 1.00 93.62 92 VAL A O 1
ATOM 670 N N . VAL A 1 93 ? -4.622 6.805 6.312 1.00 94.94 93 VAL A N 1
ATOM 671 C CA . VAL A 1 93 ? -4.086 8.167 6.292 1.00 94.94 93 VAL A CA 1
ATOM 672 C C . VAL A 1 93 ? -2.655 8.100 5.793 1.00 94.94 93 VAL A C 1
ATOM 674 O O . VAL A 1 93 ? -1.805 7.450 6.409 1.00 94.94 93 VAL A O 1
ATOM 677 N N . MET A 1 94 ? -2.376 8.767 4.688 1.00 94.38 94 MET A N 1
ATOM 678 C CA . MET A 1 94 ? -1.049 8.859 4.103 1.00 94.38 94 MET A CA 1
ATOM 679 C C . MET A 1 94 ? -0.357 10.122 4.602 1.00 94.38 94 MET A C 1
ATOM 681 O O . MET A 1 94 ? -0.966 11.161 4.826 1.00 94.38 94 MET A O 1
ATOM 685 N N . THR A 1 95 ? 0.946 10.026 4.829 1.00 95.56 95 THR A N 1
ATOM 686 C CA . THR A 1 95 ? 1.821 11.182 5.015 1.00 95.56 95 THR A CA 1
ATOM 687 C C . THR A 1 95 ? 2.734 11.246 3.809 1.00 95.56 95 THR A C 1
ATOM 689 O O . THR A 1 95 ? 3.495 10.307 3.556 1.00 95.56 95 THR A O 1
ATOM 692 N N . MET A 1 96 ? 2.657 12.346 3.078 1.00 92.69 96 MET A N 1
ATOM 693 C CA . MET A 1 96 ? 3.405 12.567 1.852 1.00 92.69 96 MET A CA 1
ATOM 694 C C . MET A 1 96 ? 4.845 13.006 2.155 1.00 92.69 96 MET A C 1
ATOM 696 O O . MET A 1 96 ? 5.198 13.351 3.291 1.00 92.69 96 MET A O 1
ATOM 700 N N . GLN A 1 97 ? 5.712 12.988 1.144 1.00 91.00 97 GLN A N 1
ATOM 701 C CA . GLN A 1 97 ? 7.110 13.415 1.275 1.00 91.00 97 GLN A CA 1
ATOM 702 C C . GLN A 1 97 ? 7.248 14.896 1.657 1.00 91.00 97 GLN A C 1
ATOM 704 O O . GLN A 1 97 ? 8.153 15.231 2.421 1.00 91.00 97 GLN A O 1
ATOM 709 N N . ASP A 1 98 ? 6.326 15.753 1.219 1.00 92.00 98 ASP A N 1
ATOM 710 C CA . ASP A 1 98 ? 6.260 17.172 1.600 1.00 92.00 98 ASP A CA 1
ATOM 711 C C . ASP A 1 98 ? 5.704 17.401 3.021 1.00 92.00 98 ASP A C 1
ATOM 713 O O . ASP A 1 98 ? 5.716 18.519 3.527 1.00 92.00 98 ASP A O 1
ATOM 717 N N . GLY A 1 99 ? 5.255 16.339 3.698 1.00 92.81 99 GLY A N 1
ATOM 718 C CA . GLY A 1 99 ? 4.666 16.405 5.033 1.00 92.81 99 GLY A CA 1
ATOM 719 C C . GLY A 1 99 ? 3.159 16.630 5.070 1.00 92.81 99 GLY A C 1
ATOM 720 O O . GLY A 1 99 ? 2.591 16.541 6.161 1.00 92.81 99 GLY A O 1
ATOM 721 N N . SER A 1 100 ? 2.505 16.833 3.927 1.00 94.50 100 SER A N 1
ATOM 722 C CA . SER A 1 100 ? 1.044 16.849 3.856 1.00 94.50 100 SER A CA 1
ATOM 723 C C . SER A 1 100 ? 0.453 15.493 4.264 1.00 94.50 100 SER A C 1
ATOM 725 O O . SER A 1 100 ? 1.111 14.448 4.181 1.00 94.50 100 SER A O 1
ATOM 727 N N . ARG A 1 101 ? -0.788 15.515 4.766 1.00 94.12 101 ARG A N 1
ATOM 728 C CA . ARG A 1 101 ? -1.536 14.312 5.145 1.00 94.12 101 ARG A CA 1
ATOM 729 C C . ARG A 1 101 ? -2.834 14.232 4.361 1.00 94.12 101 ARG A C 1
ATOM 731 O O . ARG A 1 101 ? -3.559 15.224 4.301 1.00 94.12 101 ARG A O 1
ATOM 738 N N . THR A 1 102 ? -3.108 13.057 3.812 1.00 84.12 102 THR A N 1
ATOM 739 C CA . THR A 1 102 ? -4.301 12.743 3.017 1.00 84.12 102 THR A CA 1
ATOM 740 C C . THR A 1 102 ? -4.949 11.451 3.476 1.00 84.12 102 THR A C 1
ATOM 742 O O . THR A 1 102 ? -4.266 10.649 4.154 1.00 84.12 102 THR A O 1
#